Protein AF-A0A3D2U3L5-F1 (afdb_monomer_lite)

Radius of gyration: 15.62 Å; chains: 1; bounding box: 51×17×36 Å

pLDDT: mean 81.23, std 15.69, range [40.34, 94.44]

Foldseek 3Di:
DLDDDDPVLVVVLVVLVVVLVVVLVVLVVPDDPVCPVVSLVVNLVSVVVSVVVSLVSDDPVSNVSVPVVPDPVPNSDDPPPPPDD

Structure (mmCIF, N/CA/C/O backbone):
data_AF-A0A3D2U3L5-F1
#
_entry.id   AF-A0A3D2U3L5-F1
#
loop_
_atom_site.group_PDB
_atom_site.id
_atom_site.type_symbol
_atom_site.label_atom_id
_atom_site.label_alt_id
_atom_site.label_comp_id
_atom_site.label_asym_id
_atom_site.label_entity_id
_atom_site.label_seq_id
_atom_site.pdbx_PDB_ins_code
_atom_site.Cartn_x
_atom_site.Cartn_y
_atom_site.Cartn_z
_atom_site.occupancy
_atom_site.B_iso_or_equiv
_atom_site.a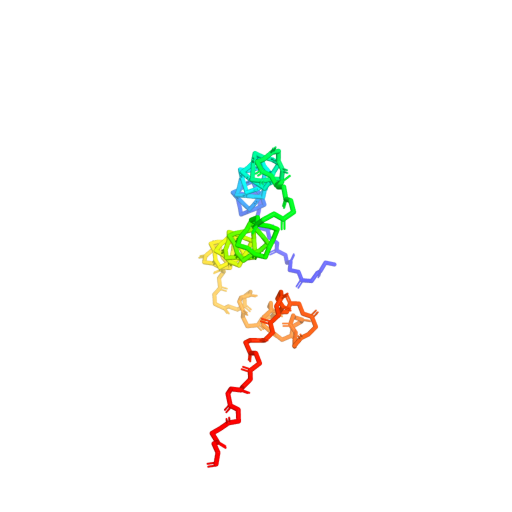uth_seq_id
_atom_site.auth_comp_id
_atom_site.auth_asym_id
_atom_site.auth_atom_id
_atom_site.pdbx_PDB_model_num
ATOM 1 N N . ASP A 1 1 ? -11.135 -12.224 12.896 1.00 52.28 1 ASP A N 1
ATOM 2 C CA . ASP A 1 1 ? -10.656 -10.893 12.476 1.00 52.28 1 ASP A CA 1
ATOM 3 C C . ASP A 1 1 ? -9.642 -10.332 13.453 1.00 52.28 1 ASP A C 1
ATOM 5 O O . ASP A 1 1 ? -9.941 -10.245 14.635 1.00 52.28 1 ASP A O 1
ATOM 9 N N . VAL A 1 2 ? -8.451 -9.967 12.968 1.00 61.28 2 VAL A N 1
ATOM 10 C CA . VAL A 1 2 ? -7.383 -9.337 13.777 1.00 61.28 2 VAL A CA 1
ATOM 11 C C . VAL A 1 2 ? -7.755 -7.899 14.178 1.00 61.28 2 VAL A C 1
ATOM 13 O O . VAL A 1 2 ? -7.294 -7.404 15.200 1.00 61.28 2 VAL A O 1
ATOM 16 N N . LEU A 1 3 ? -8.632 -7.236 13.411 1.00 73.06 3 LEU A N 1
ATOM 17 C CA . LEU A 1 3 ? -9.168 -5.906 13.704 1.00 73.06 3 LEU A CA 1
ATOM 18 C C . LEU A 1 3 ? -10.633 -5.807 13.268 1.00 73.06 3 LEU A C 1
ATOM 20 O O . LEU A 1 3 ? -10.970 -6.153 12.137 1.00 73.06 3 LEU A O 1
ATOM 24 N N . LYS A 1 4 ? -11.495 -5.260 14.132 1.00 83.06 4 LYS A N 1
ATOM 25 C CA . LYS A 1 4 ? -12.845 -4.833 13.740 1.00 83.06 4 LYS A CA 1
ATOM 26 C C . LYS A 1 4 ? -12.756 -3.449 13.100 1.00 83.06 4 LYS A C 1
ATOM 28 O O . LYS A 1 4 ? -12.649 -2.456 13.811 1.00 83.06 4 LYS A O 1
ATOM 33 N N . LEU A 1 5 ? -12.755 -3.401 11.771 1.00 85.38 5 LEU A N 1
ATOM 34 C CA . LEU A 1 5 ? -12.706 -2.163 10.988 1.00 85.38 5 LEU A CA 1
ATOM 35 C C . LEU A 1 5 ? -14.116 -1.679 10.638 1.00 85.38 5 LEU A C 1
ATOM 37 O O . LEU A 1 5 ? -14.990 -2.489 10.328 1.00 85.38 5 LEU A O 1
ATOM 41 N N . THR A 1 6 ? -14.328 -0.363 10.612 1.00 89.19 6 THR A N 1
ATOM 42 C CA . THR A 1 6 ? -15.564 0.207 10.056 1.00 89.19 6 THR A CA 1
ATOM 43 C C . THR A 1 6 ? -15.603 0.025 8.535 1.00 89.19 6 THR A C 1
ATOM 45 O O . THR A 1 6 ? -14.563 -0.102 7.882 1.00 89.19 6 THR A O 1
ATOM 48 N N . LYS A 1 7 ? -16.801 0.058 7.932 1.00 90.00 7 LYS A N 1
ATOM 49 C CA . LYS A 1 7 ? -16.954 -0.027 6.464 1.00 90.00 7 LYS A CA 1
ATOM 50 C C . LYS A 1 7 ? -16.156 1.059 5.732 1.00 90.00 7 LYS A C 1
ATOM 52 O O . LYS A 1 7 ? -15.609 0.813 4.659 1.00 90.00 7 LYS A O 1
ATOM 57 N N . GLU A 1 8 ? -16.062 2.248 6.320 1.00 90.31 8 GLU A N 1
ATOM 58 C CA . GLU A 1 8 ? -15.295 3.358 5.759 1.00 90.31 8 GLU A CA 1
ATOM 59 C C . GLU A 1 8 ? -13.781 3.107 5.831 1.00 90.31 8 GLU A C 1
ATOM 61 O O . GLU A 1 8 ? -13.086 3.276 4.828 1.00 90.31 8 GLU A O 1
ATOM 66 N N . GLN A 1 9 ? -13.274 2.635 6.978 1.00 88.69 9 GLN A N 1
ATOM 67 C CA . GLN A 1 9 ? -11.866 2.248 7.130 1.00 88.69 9 GLN A CA 1
ATOM 68 C C . GLN A 1 9 ? -11.493 1.141 6.138 1.00 88.69 9 GLN A C 1
ATOM 70 O O . GLN A 1 9 ? -10.474 1.241 5.456 1.00 88.69 9 GLN A O 1
ATOM 75 N N . GLN A 1 10 ? -12.345 0.121 5.995 1.00 89.25 10 GLN A N 1
ATOM 76 C CA . GLN A 1 10 ? -12.149 -0.959 5.024 1.00 89.25 10 GLN A CA 1
ATOM 77 C C . GLN A 1 10 ? -12.066 -0.429 3.591 1.00 89.25 10 GLN A C 1
ATOM 79 O O . GLN A 1 10 ? -11.178 -0.835 2.841 1.00 89.25 10 GLN A O 1
ATOM 84 N N . ARG A 1 11 ? -12.960 0.493 3.210 1.00 93.50 11 ARG A N 1
ATOM 85 C CA . ARG A 1 11 ? -12.952 1.108 1.878 1.00 93.50 11 ARG A CA 1
ATOM 86 C C . ARG A 1 11 ? -11.653 1.874 1.629 1.00 93.50 11 ARG A C 1
ATOM 88 O O . ARG A 1 11 ? -10.969 1.586 0.654 1.00 93.50 11 ARG A O 1
ATOM 95 N N . LYS A 1 12 ? -11.266 2.765 2.546 1.00 91.56 12 LYS A N 1
ATOM 96 C CA . LYS A 1 12 ? -10.039 3.570 2.426 1.00 91.56 12 LYS A CA 1
ATOM 97 C C . LYS A 1 12 ? -8.776 2.700 2.367 1.00 91.56 12 LYS A C 1
ATOM 99 O O . LYS A 1 12 ? -7.925 2.914 1.508 1.00 91.56 12 LYS A O 1
ATOM 104 N N . ILE A 1 13 ? -8.674 1.672 3.215 1.00 89.94 13 ILE A N 1
ATOM 105 C CA . ILE A 1 13 ? -7.550 0.719 3.195 1.00 89.94 13 ILE A CA 1
ATOM 106 C C . ILE A 1 13 ? -7.511 -0.056 1.870 1.00 89.94 13 ILE A C 1
ATOM 108 O O . ILE A 1 13 ? -6.438 -0.246 1.292 1.00 89.94 13 ILE A O 1
ATOM 112 N N . ARG A 1 14 ? -8.671 -0.475 1.348 1.00 90.81 14 ARG A N 1
ATOM 113 C CA . ARG A 1 14 ? -8.766 -1.160 0.052 1.00 90.81 14 ARG A CA 1
ATOM 114 C C . ARG A 1 14 ? -8.327 -0.259 -1.102 1.00 90.81 14 ARG A C 1
ATOM 116 O O . ARG A 1 14 ? -7.632 -0.738 -1.995 1.00 90.81 14 ARG A O 1
ATOM 123 N N . ASP A 1 15 ? -8.673 1.022 -1.070 1.00 93.44 15 ASP A N 1
ATOM 124 C CA . ASP A 1 15 ? -8.282 1.987 -2.103 1.00 93.44 15 ASP A CA 1
ATOM 125 C C . ASP A 1 15 ? -6.767 2.263 -2.079 1.00 93.44 15 ASP A C 1
ATOM 127 O O . ASP A 1 15 ? -6.116 2.253 -3.131 1.00 93.44 15 ASP A O 1
ATOM 131 N N . ILE A 1 16 ? -6.167 2.388 -0.887 1.00 91.19 16 ILE A N 1
ATOM 132 C CA . ILE A 1 16 ? -4.704 2.457 -0.710 1.00 91.19 16 ILE A CA 1
ATOM 133 C C . ILE A 1 16 ? -4.034 1.188 -1.259 1.00 91.19 16 ILE A C 1
ATOM 135 O O . ILE A 1 16 ? -3.038 1.261 -1.989 1.00 91.19 16 ILE A O 1
ATOM 139 N N . SER A 1 17 ? -4.591 0.012 -0.958 1.00 89.62 17 SER A N 1
ATOM 140 C CA . SER A 1 17 ? -4.066 -1.269 -1.439 1.00 89.62 17 SER A CA 1
ATOM 141 C C . SER A 1 17 ? -4.124 -1.385 -2.965 1.00 89.62 17 SER A C 1
ATOM 143 O O . SER A 1 17 ? -3.121 -1.744 -3.577 1.00 89.62 17 SER A O 1
ATOM 145 N N . LYS A 1 18 ? -5.242 -1.019 -3.599 1.00 92.88 18 LYS A N 1
ATOM 146 C CA . LYS A 1 18 ? -5.360 -1.022 -5.066 1.00 92.88 18 LYS A CA 1
ATOM 147 C C . LYS A 1 18 ? -4.370 -0.062 -5.721 1.00 92.88 18 LYS A C 1
ATOM 149 O O . LYS A 1 18 ? -3.682 -0.429 -6.670 1.00 92.88 18 LYS A O 1
ATOM 154 N N . THR A 1 19 ? -4.262 1.153 -5.186 1.00 93.25 19 THR A N 1
ATOM 155 C CA . THR A 1 19 ? -3.366 2.187 -5.724 1.00 93.25 19 THR A CA 1
ATOM 156 C C . THR A 1 19 ? -1.904 1.761 -5.628 1.00 93.25 19 THR A C 1
ATOM 158 O O . THR A 1 19 ? -1.134 1.920 -6.574 1.00 93.25 19 THR A O 1
ATOM 161 N N . SER A 1 20 ? -1.507 1.201 -4.485 1.00 90.38 20 SER A N 1
ATOM 162 C CA . SER A 1 20 ? -0.146 0.702 -4.289 1.00 90.38 20 SER A CA 1
ATOM 163 C C . SER A 1 20 ? 0.159 -0.496 -5.187 1.00 90.38 20 SER A C 1
ATOM 165 O O . SER A 1 20 ? 1.212 -0.514 -5.816 1.00 90.38 20 SER A O 1
ATOM 167 N N . GLN A 1 21 ? -0.770 -1.444 -5.334 1.00 91.25 21 GLN A N 1
ATOM 168 C CA . GLN A 1 21 ? -0.615 -2.572 -6.257 1.00 91.25 21 GLN A CA 1
ATOM 169 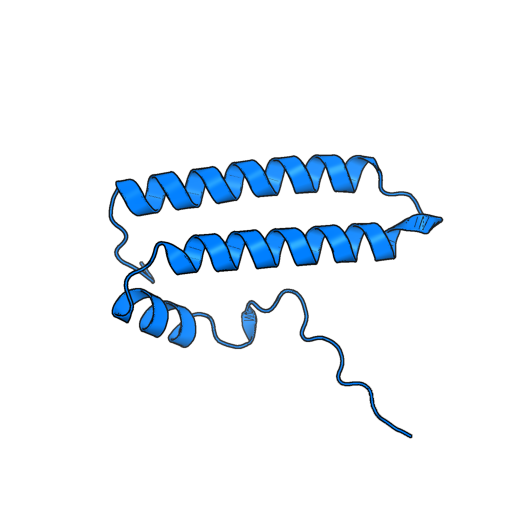C C . GLN A 1 21 ? -0.401 -2.113 -7.700 1.00 91.25 21 GLN A C 1
ATOM 171 O O . GLN A 1 21 ? 0.529 -2.594 -8.344 1.00 91.25 21 GLN A O 1
ATOM 176 N N . LEU A 1 22 ? -1.190 -1.149 -8.182 1.00 94.25 22 LEU A N 1
ATOM 177 C CA . LEU A 1 22 ? -1.031 -0.608 -9.533 1.00 94.25 22 LEU A CA 1
ATOM 178 C C . LEU A 1 22 ? 0.372 -0.021 -9.738 1.00 94.25 22 LEU A C 1
ATOM 180 O O . LEU A 1 22 ? 1.052 -0.358 -10.702 1.00 94.25 22 LEU A O 1
ATOM 184 N N . LYS A 1 23 ?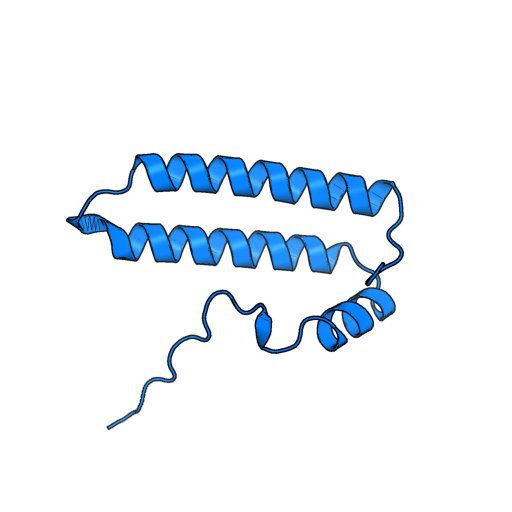 0.853 0.780 -8.780 1.00 92.88 23 LYS A N 1
ATOM 185 C CA . LYS A 1 23 ? 2.208 1.349 -8.830 1.00 92.88 23 LYS A CA 1
ATOM 186 C C . LYS A 1 23 ? 3.305 0.279 -8.762 1.00 92.88 23 LYS A C 1
ATOM 188 O O . LYS A 1 23 ? 4.348 0.444 -9.390 1.00 92.88 23 LYS A O 1
ATOM 193 N N . VAL A 1 24 ? 3.096 -0.815 -8.020 1.00 93.31 24 VAL A N 1
ATOM 194 C CA . VAL A 1 24 ? 4.030 -1.956 -8.010 1.00 93.31 24 VAL A CA 1
ATOM 195 C C . VAL A 1 24 ? 4.096 -2.620 -9.379 1.00 93.31 24 VAL A C 1
ATOM 197 O O . VAL A 1 24 ? 5.197 -2.952 -9.806 1.00 93.31 24 VAL A O 1
ATOM 200 N N . VAL A 1 25 ? 2.960 -2.817 -10.055 1.00 94.25 25 VAL A N 1
ATOM 201 C CA . VAL A 1 25 ? 2.932 -3.385 -11.413 1.00 94.25 25 VAL A CA 1
ATOM 202 C C . VAL A 1 25 ? 3.746 -2.504 -12.357 1.00 94.25 25 VAL A C 1
ATOM 204 O O . VAL A 1 25 ? 4.717 -2.988 -12.926 1.00 94.25 25 VAL A O 1
ATOM 207 N N . THR A 1 26 ? 3.490 -1.193 -12.380 1.00 93.75 26 THR A N 1
ATOM 208 C CA . THR A 1 26 ? 4.258 -0.251 -13.212 1.00 93.75 26 THR A CA 1
ATOM 209 C C . THR A 1 26 ? 5.762 -0.282 -12.916 1.00 93.75 26 THR A C 1
ATOM 211 O O . THR A 1 26 ? 6.575 -0.239 -13.831 1.00 93.75 26 THR A O 1
ATOM 214 N N . LEU A 1 27 ? 6.164 -0.382 -11.643 1.00 92.19 27 LEU A N 1
ATOM 215 C CA . LEU A 1 27 ? 7.581 -0.508 -11.279 1.00 92.19 27 LEU A CA 1
ATOM 216 C C . LEU A 1 27 ? 8.185 -1.854 -11.697 1.00 92.19 27 LEU A C 1
ATOM 218 O O . LEU A 1 27 ? 9.378 -1.926 -11.968 1.00 92.19 27 LEU A O 1
ATOM 222 N N . ARG A 1 28 ? 7.400 -2.934 -11.717 1.00 91.94 28 ARG A N 1
ATOM 223 C CA . ARG A 1 28 ? 7.873 -4.243 -12.185 1.00 91.94 28 ARG A CA 1
ATOM 224 C C . ARG A 1 28 ? 8.064 -4.263 -13.693 1.00 91.94 28 ARG A C 1
ATOM 226 O O . ARG A 1 28 ? 9.004 -4.913 -14.137 1.00 91.94 28 ARG A O 1
ATOM 233 N N . ASP A 1 29 ? 7.240 -3.533 -14.434 1.00 94.44 29 ASP A N 1
ATOM 234 C CA . ASP A 1 29 ? 7.345 -3.435 -15.892 1.00 94.44 29 ASP A CA 1
ATOM 235 C C . ASP A 1 29 ? 8.629 -2.715 -16.328 1.00 94.44 29 ASP A C 1
ATOM 237 O O . ASP A 1 29 ? 9.182 -3.011 -17.381 1.00 94.44 29 ASP A O 1
ATOM 241 N N . THR A 1 30 ? 9.168 -1.820 -15.491 1.00 91.44 30 THR A N 1
ATOM 242 C CA . THR A 1 30 ? 10.457 -1.155 -15.749 1.00 91.44 30 THR A CA 1
ATOM 243 C C . THR A 1 30 ? 11.670 -1.962 -15.278 1.00 91.44 30 THR A C 1
ATOM 245 O O . THR A 1 30 ? 12.804 -1.497 -15.416 1.00 91.44 30 THR A O 1
ATOM 248 N N . ARG A 1 31 ? 11.468 -3.158 -14.704 1.00 91.69 31 ARG A N 1
ATOM 249 C CA . ARG A 1 31 ? 12.544 -3.981 -14.143 1.00 91.69 31 ARG A CA 1
ATOM 250 C C . ARG A 1 31 ? 13.362 -4.651 -15.244 1.00 91.69 31 ARG A C 1
ATOM 252 O O . ARG A 1 31 ? 12.858 -5.510 -15.958 1.00 91.69 31 ARG A O 1
ATOM 259 N N . ASN A 1 32 ? 14.654 -4.366 -15.265 1.00 93.19 32 ASN A N 1
ATOM 260 C CA . ASN A 1 32 ? 15.667 -5.097 -16.017 1.00 93.19 32 ASN A CA 1
ATOM 261 C C . ASN A 1 32 ? 16.772 -5.591 -15.066 1.00 93.19 32 ASN A C 1
ATOM 263 O O . ASN A 1 32 ? 16.668 -5.427 -13.845 1.00 93.19 32 ASN A O 1
ATOM 267 N N . ASP A 1 33 ? 17.800 -6.247 -15.599 1.00 92.56 33 ASP A N 1
ATOM 268 C CA . ASP A 1 33 ? 18.872 -6.808 -14.773 1.00 92.56 33 ASP A CA 1
ATOM 269 C C . ASP A 1 33 ? 19.727 -5.724 -14.099 1.00 92.56 33 ASP A C 1
ATOM 271 O O . ASP A 1 33 ? 20.086 -5.878 -12.928 1.00 92.56 33 ASP A O 1
ATOM 275 N N . ASP A 1 34 ? 19.933 -4.586 -14.769 1.00 93.31 34 ASP A N 1
ATOM 276 C CA . ASP A 1 34 ? 20.736 -3.463 -14.268 1.00 93.31 34 ASP A CA 1
ATOM 277 C C . ASP A 1 34 ? 20.069 -2.743 -13.087 1.00 93.31 34 ASP A C 1
ATOM 279 O O . ASP A 1 34 ? 20.723 -2.352 -12.118 1.00 93.31 34 ASP A O 1
ATOM 283 N N . ASN A 1 35 ? 18.742 -2.590 -13.125 1.00 92.69 35 ASN A N 1
ATOM 284 C CA . ASN A 1 35 ? 17.986 -1.819 -12.137 1.00 92.69 35 ASN A CA 1
ATOM 285 C C . ASN A 1 35 ? 17.210 -2.686 -11.131 1.00 92.69 35 ASN A C 1
ATOM 287 O O . ASN A 1 35 ? 16.518 -2.155 -10.254 1.00 92.69 35 ASN A O 1
ATOM 291 N N . ARG A 1 36 ? 17.334 -4.020 -11.201 1.00 91.88 36 ARG A N 1
ATOM 292 C CA . ARG A 1 36 ? 16.547 -4.975 -10.400 1.00 91.88 36 ARG A CA 1
ATOM 293 C C . ARG A 1 36 ? 16.530 -4.647 -8.908 1.00 91.88 36 ARG A C 1
ATOM 295 O O . ARG A 1 36 ? 15.480 -4.717 -8.264 1.00 91.88 36 ARG A O 1
ATOM 302 N N . GLN A 1 37 ? 17.689 -4.312 -8.336 1.00 91.31 37 GLN A N 1
ATOM 303 C CA . GLN A 1 37 ? 17.789 -3.981 -6.911 1.00 91.31 37 GLN A CA 1
ATOM 304 C C . GLN A 1 37 ? 17.110 -2.652 -6.573 1.00 91.31 37 GLN A C 1
ATOM 306 O O . GLN A 1 37 ? 16.476 -2.541 -5.523 1.00 91.31 37 GLN A O 1
ATOM 311 N N . GLU A 1 38 ? 17.244 -1.651 -7.438 1.00 92.19 38 GLU A N 1
ATOM 312 C CA . GLU A 1 38 ? 16.650 -0.332 -7.245 1.00 92.19 38 GLU A CA 1
ATOM 313 C C . GLU A 1 38 ? 15.124 -0.405 -7.332 1.00 92.19 38 GLU A C 1
ATOM 315 O O . GLU A 1 38 ? 14.429 0.063 -6.428 1.00 92.19 38 GLU A O 1
ATOM 320 N N . VAL A 1 39 ? 14.604 -1.080 -8.359 1.00 91.62 39 VAL A N 1
ATOM 321 C CA . VAL A 1 39 ? 13.171 -1.344 -8.524 1.00 91.62 39 VAL A CA 1
ATOM 322 C C . VAL A 1 39 ? 12.616 -2.074 -7.303 1.00 91.62 39 VAL A C 1
ATOM 324 O O . VAL A 1 39 ? 11.593 -1.670 -6.752 1.00 91.62 39 VAL A O 1
ATOM 327 N N . GLN A 1 40 ? 13.319 -3.094 -6.799 1.00 90.69 40 GLN A N 1
ATOM 328 C CA . GLN A 1 40 ? 12.884 -3.801 -5.594 1.00 90.69 40 GLN A CA 1
ATOM 329 C C . GLN A 1 40 ? 12.868 -2.894 -4.351 1.00 90.69 40 GLN A C 1
ATOM 331 O O . GLN A 1 40 ? 11.957 -3.006 -3.530 1.00 90.69 40 GLN A O 1
ATOM 336 N N . ARG A 1 41 ? 13.838 -1.980 -4.195 1.00 91.56 41 ARG A N 1
ATOM 337 C CA . ARG A 1 41 ? 13.839 -0.996 -3.095 1.00 91.56 41 ARG A CA 1
ATOM 338 C C . ARG A 1 41 ? 12.659 -0.032 -3.208 1.00 91.56 41 ARG A C 1
ATOM 340 O O . ARG A 1 41 ? 11.994 0.204 -2.203 1.00 91.56 41 ARG A O 1
ATOM 347 N N . LYS A 1 42 ? 12.370 0.471 -4.412 1.00 91.19 42 LYS A N 1
ATOM 348 C CA . LYS A 1 42 ? 11.220 1.350 -4.684 1.00 91.19 42 LYS A CA 1
ATOM 349 C C . LYS A 1 42 ? 9.893 0.655 -4.374 1.00 91.19 42 LYS A C 1
ATOM 351 O O . LYS A 1 42 ? 9.051 1.235 -3.695 1.00 91.19 42 LYS A O 1
ATOM 356 N N . ILE A 1 43 ? 9.738 -0.607 -4.784 1.00 90.81 43 ILE A N 1
ATOM 357 C CA . ILE A 1 43 ? 8.565 -1.431 -4.453 1.00 90.81 43 ILE A CA 1
ATOM 358 C C . ILE A 1 43 ? 8.421 -1.586 -2.937 1.00 90.81 43 ILE A C 1
ATOM 360 O O . ILE A 1 43 ? 7.333 -1.380 -2.406 1.00 90.81 43 ILE A O 1
ATOM 364 N N . ASN A 1 44 ? 9.504 -1.911 -2.228 1.00 89.69 44 ASN A N 1
ATOM 365 C CA . ASN A 1 44 ? 9.457 -2.081 -0.776 1.00 89.69 44 ASN A CA 1
ATOM 366 C C . ASN A 1 44 ? 9.060 -0.782 -0.064 1.00 89.69 44 ASN A C 1
ATOM 368 O O . ASN A 1 44 ? 8.166 -0.809 0.775 1.00 89.69 44 ASN A O 1
ATOM 372 N N . ALA A 1 45 ? 9.667 0.349 -0.440 1.00 89.56 45 ALA A N 1
ATOM 373 C CA . ALA A 1 45 ? 9.337 1.656 0.123 1.00 89.56 45 ALA A CA 1
ATOM 374 C C . ALA A 1 45 ? 7.863 2.021 -0.112 1.00 89.56 45 ALA A C 1
ATOM 376 O O . ALA A 1 45 ? 7.185 2.510 0.788 1.00 89.56 45 ALA A O 1
ATOM 377 N N . LEU A 1 46 ? 7.346 1.725 -1.305 1.00 91.94 46 LEU A N 1
ATOM 378 C CA . LEU A 1 46 ? 5.956 1.978 -1.657 1.00 91.94 46 LEU A CA 1
ATOM 379 C C . LEU A 1 46 ? 4.976 1.116 -0.849 1.00 91.94 46 LEU A C 1
ATOM 381 O O . LEU A 1 46 ? 3.948 1.617 -0.393 1.00 91.94 46 LEU A O 1
ATOM 385 N N . LEU A 1 47 ? 5.289 -0.167 -0.655 1.00 89.62 47 LEU A N 1
ATOM 386 C CA . LEU A 1 47 ? 4.473 -1.069 0.159 1.00 89.62 47 LEU A CA 1
ATOM 387 C C . LEU A 1 47 ? 4.520 -0.699 1.647 1.00 89.62 47 LEU A C 1
ATOM 389 O O 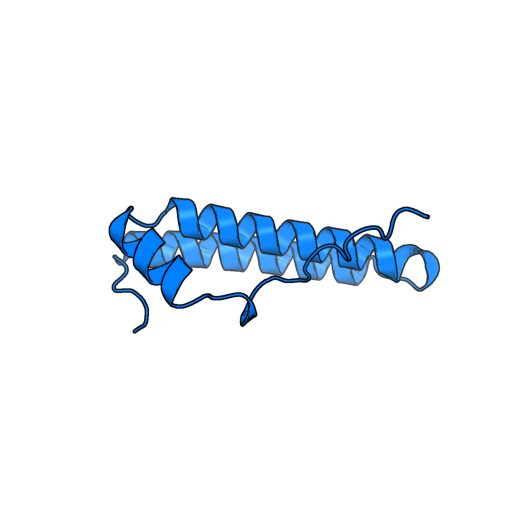. LEU A 1 47 ? 3.490 -0.758 2.321 1.00 89.62 47 LEU A O 1
ATOM 393 N N . ASP A 1 48 ? 5.682 -0.281 2.154 1.00 88.81 48 ASP A N 1
ATOM 394 C CA . ASP A 1 48 ? 5.818 0.206 3.528 1.00 88.81 48 ASP A CA 1
ATOM 395 C C . ASP A 1 48 ? 5.026 1.503 3.740 1.00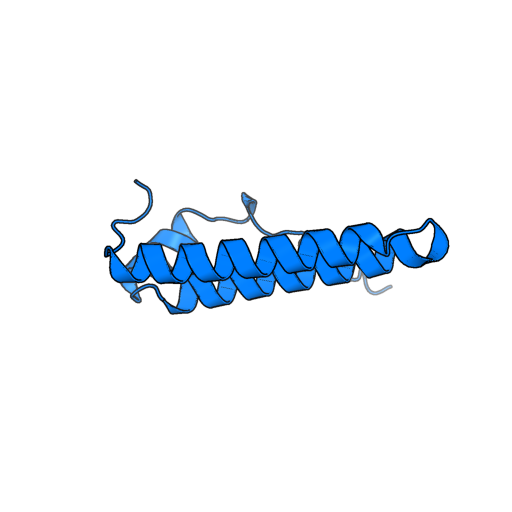 88.81 48 ASP A C 1
ATOM 397 O O . ASP A 1 48 ? 4.305 1.613 4.734 1.00 88.81 48 ASP A O 1
ATOM 401 N N . GLN A 1 49 ? 5.067 2.439 2.786 1.00 88.50 49 GLN A N 1
ATOM 402 C CA . GLN A 1 49 ? 4.262 3.662 2.835 1.00 88.50 49 GLN A CA 1
ATOM 403 C C . GLN A 1 49 ? 2.761 3.345 2.849 1.00 88.50 49 GLN A C 1
ATOM 405 O O . GLN A 1 49 ? 2.038 3.811 3.727 1.00 88.50 49 GLN A O 1
ATOM 410 N N . ALA A 1 50 ? 2.298 2.482 1.939 1.00 89.06 50 ALA A N 1
ATOM 411 C CA . ALA A 1 50 ? 0.896 2.073 1.872 1.00 89.06 50 ALA A CA 1
ATOM 412 C C . ALA A 1 50 ? 0.418 1.420 3.180 1.00 89.06 50 ALA A C 1
ATOM 414 O O . ALA A 1 50 ? -0.703 1.656 3.634 1.00 89.06 50 ALA A O 1
ATOM 415 N N . ARG A 1 51 ? 1.283 0.630 3.827 1.00 86.56 51 ARG A N 1
ATOM 416 C CA . ARG A 1 51 ? 0.996 0.057 5.143 1.00 86.56 51 ARG A CA 1
ATOM 417 C C . ARG A 1 51 ? 0.892 1.135 6.218 1.00 86.56 51 ARG A C 1
ATOM 419 O O . ARG A 1 51 ? -0.047 1.090 7.007 1.00 86.56 51 ARG A O 1
ATOM 426 N N . GLN A 1 52 ? 1.829 2.081 6.270 1.00 87.75 52 GLN A N 1
ATOM 427 C CA . GLN A 1 52 ? 1.780 3.179 7.239 1.00 87.75 52 GLN A CA 1
ATOM 428 C C . GLN A 1 52 ? 0.512 4.019 7.071 1.00 87.75 52 GLN A C 1
ATOM 430 O O . GLN A 1 52 ? -0.134 4.346 8.063 1.00 87.75 52 GLN A O 1
ATOM 435 N N . ASP A 1 53 ? 0.116 4.306 5.833 1.00 89.06 53 ASP A N 1
ATOM 436 C CA . ASP A 1 53 ? -1.104 5.060 5.551 1.00 89.06 53 ASP A CA 1
ATOM 437 C C . ASP A 1 53 ? -2.361 4.275 5.945 1.00 89.06 53 ASP A C 1
ATOM 439 O O . ASP A 1 53 ? -3.281 4.849 6.522 1.00 89.06 53 ASP A O 1
ATOM 443 N N . GLY A 1 54 ? -2.370 2.950 5.759 1.00 87.75 54 GLY A N 1
ATOM 444 C CA . GLY A 1 54 ? -3.422 2.083 6.297 1.00 87.75 54 GLY A CA 1
ATOM 445 C C . GLY A 1 54 ? -3.499 2.105 7.829 1.00 87.75 54 GLY A C 1
ATOM 446 O O . GLY A 1 54 ? -4.592 2.159 8.385 1.00 87.75 54 GLY A O 1
ATOM 447 N N . VAL A 1 55 ? -2.355 2.121 8.522 1.00 86.81 55 VAL A N 1
ATOM 448 C CA . VAL A 1 55 ? -2.293 2.182 9.995 1.00 86.81 55 VAL A CA 1
ATOM 449 C C . VAL A 1 55 ? -2.770 3.535 10.532 1.00 86.81 55 VAL A C 1
ATOM 451 O O . VAL A 1 55 ? -3.436 3.561 11.563 1.00 86.81 55 VAL A O 1
ATOM 454 N N . LYS A 1 56 ? -2.505 4.648 9.834 1.00 88.12 56 LYS A N 1
ATOM 455 C CA . LYS A 1 56 ? -3.007 5.987 10.213 1.00 88.12 56 LYS A CA 1
ATOM 456 C C . LYS A 1 56 ? -4.536 6.083 10.213 1.00 88.12 56 LYS A C 1
ATOM 458 O O . LYS A 1 56 ? -5.083 6.945 10.887 1.00 88.12 56 LYS A O 1
ATOM 463 N N . LEU A 1 57 ? -5.221 5.216 9.466 1.00 87.56 57 LEU A N 1
ATOM 464 C CA . LEU A 1 57 ? -6.686 5.155 9.435 1.00 87.56 57 LEU A CA 1
ATOM 465 C C . LEU A 1 57 ? -7.284 4.401 10.631 1.00 87.56 57 LEU A C 1
ATOM 467 O O . LEU A 1 57 ? -8.502 4.414 10.811 1.00 87.56 57 LEU A O 1
ATOM 471 N N . LEU A 1 58 ? -6.452 3.718 11.419 1.00 87.88 58 LEU A N 1
ATOM 472 C CA . LEU A 1 58 ? -6.859 2.964 12.599 1.00 87.88 58 LEU A CA 1
ATOM 473 C C . LEU A 1 58 ? -6.882 3.863 13.840 1.00 87.88 58 LEU A C 1
ATOM 475 O O . LEU A 1 58 ? -6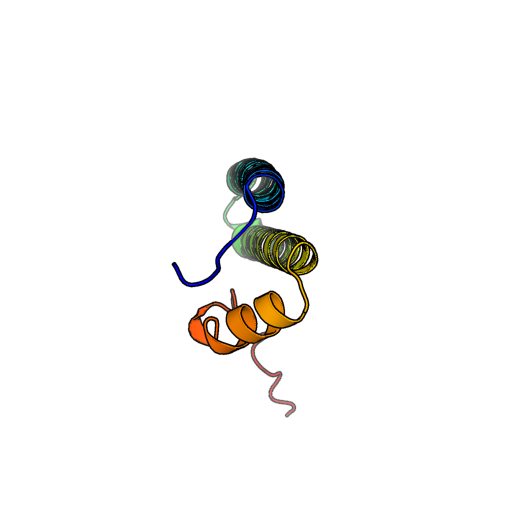.048 4.760 13.977 1.00 87.88 58 LEU A O 1
ATOM 479 N N . THR A 1 59 ? -7.783 3.569 14.777 1.00 87.44 59 THR A N 1
ATOM 480 C CA . THR A 1 59 ? -7.787 4.193 16.110 1.00 87.44 59 THR A CA 1
ATOM 481 C C . THR A 1 59 ? -6.566 3.758 16.920 1.00 87.44 59 THR A C 1
ATOM 483 O O . THR A 1 59 ? -5.949 2.737 16.621 1.00 87.44 59 THR A O 1
ATOM 486 N N . GLU A 1 60 ? -6.207 4.484 17.979 1.00 85.81 60 GLU A N 1
ATOM 487 C CA . GLU A 1 60 ? -5.030 4.146 18.795 1.00 85.81 60 GLU A CA 1
ATOM 488 C C . GLU A 1 60 ? -5.080 2.725 19.379 1.00 85.81 60 GLU A C 1
ATOM 490 O O . GLU A 1 60 ? -4.067 2.023 19.401 1.00 85.81 60 GLU A O 1
ATOM 495 N N . GLU A 1 61 ? -6.259 2.264 19.799 1.00 84.75 61 GLU A N 1
ATOM 496 C CA . GLU A 1 61 ? -6.460 0.895 20.283 1.00 84.75 61 GLU A CA 1
ATOM 497 C C . GLU A 1 61 ? -6.250 -0.132 19.168 1.00 84.75 61 GLU A C 1
ATOM 499 O O . GLU A 1 61 ? -5.500 -1.093 19.337 1.00 84.75 61 GLU A O 1
ATOM 504 N N . GLN A 1 62 ? -6.822 0.116 17.987 1.00 84.81 62 GLN A N 1
ATOM 505 C CA . GLN A 1 62 ? -6.619 -0.726 16.809 1.00 84.81 62 GLN A CA 1
ATOM 506 C C . GLN A 1 62 ? -5.151 -0.727 16.364 1.00 84.81 62 GLN A C 1
ATOM 508 O O . GLN A 1 62 ? -4.644 -1.762 15.947 1.00 84.81 62 GLN A O 1
ATOM 513 N N . GLN A 1 63 ? -4.433 0.392 16.479 1.00 84.56 63 GLN A N 1
ATOM 514 C CA . GLN A 1 63 ? -3.002 0.458 16.182 1.00 84.56 63 GLN A CA 1
ATOM 515 C C . GLN A 1 63 ? -2.176 -0.352 17.183 1.00 84.56 63 GLN A C 1
ATOM 517 O O . GLN A 1 63 ? -1.215 -1.008 16.778 1.00 84.56 63 GLN A O 1
ATOM 522 N N . LYS A 1 64 ? -2.529 -0.333 18.475 1.00 83.38 64 LYS A N 1
ATOM 523 C CA . LYS A 1 64 ? -1.890 -1.176 19.498 1.00 83.38 64 LYS A CA 1
ATOM 524 C C . LYS A 1 64 ? -2.132 -2.656 19.202 1.00 83.38 64 LYS A C 1
ATOM 526 O O . LYS A 1 64 ? -1.166 -3.413 19.151 1.00 83.38 64 LYS A O 1
ATOM 531 N N . SER A 1 65 ? -3.373 -3.048 18.908 1.00 81.75 65 SER A N 1
ATOM 532 C CA . SER A 1 65 ? -3.714 -4.418 18.497 1.00 81.75 65 SER A CA 1
ATOM 533 C C . SER A 1 65 ? -3.020 -4.822 17.196 1.00 81.75 65 SER A C 1
ATOM 535 O O . SER A 1 65 ? -2.484 -5.922 17.104 1.00 81.75 65 SER A O 1
ATOM 537 N N . TRP A 1 66 ? -2.947 -3.919 16.214 1.00 79.88 66 TRP A N 1
ATOM 538 C CA . TRP A 1 66 ? -2.222 -4.133 14.965 1.00 79.88 66 TRP A CA 1
ATOM 539 C C . TRP A 1 66 ? -0.736 -4.355 15.217 1.00 79.88 66 TRP A C 1
ATOM 541 O O . TRP A 1 66 ? -0.190 -5.331 14.727 1.00 79.88 66 TRP A O 1
ATOM 551 N N . LYS A 1 67 ? -0.075 -3.502 16.008 1.00 77.69 67 LYS A N 1
ATOM 552 C CA . LYS A 1 67 ? 1.352 -3.643 16.351 1.00 77.69 67 LYS A CA 1
ATOM 553 C C . LYS A 1 67 ? 1.632 -4.912 17.161 1.00 77.69 67 LYS A C 1
ATOM 555 O O . LYS A 1 67 ? 2.670 -5.532 16.954 1.00 77.69 67 LYS A O 1
ATOM 560 N N . ALA A 1 68 ? 0.720 -5.296 18.053 1.00 77.44 68 ALA A N 1
ATOM 561 C CA . ALA A 1 68 ? 0.827 -6.520 18.842 1.00 77.44 68 ALA A CA 1
ATOM 562 C C . ALA A 1 68 ? 0.659 -7.782 17.976 1.00 77.44 68 ALA A C 1
ATOM 564 O O . ALA A 1 68 ? 1.405 -8.742 18.146 1.00 77.44 68 ALA A O 1
ATOM 565 N N . ALA A 1 69 ? -0.274 -7.766 17.018 1.00 73.62 69 ALA A N 1
ATOM 566 C CA . ALA A 1 69 ? -0.514 -8.879 16.098 1.00 73.62 69 ALA A CA 1
ATOM 567 C C . ALA A 1 69 ? 0.539 -8.965 14.974 1.00 73.62 69 ALA A C 1
ATOM 569 O O . ALA A 1 69 ? 1.000 -10.049 14.623 1.00 73.62 69 ALA A O 1
ATOM 570 N N . HIS A 1 70 ? 0.960 -7.824 14.424 1.00 64.94 70 HIS A N 1
ATOM 571 C CA . HIS A 1 70 ? 1.985 -7.702 13.386 1.00 64.94 70 HIS A CA 1
ATOM 572 C C . HIS A 1 70 ? 3.382 -7.503 13.987 1.00 64.94 70 HIS A C 1
ATOM 574 O O . HIS A 1 70 ? 4.086 -6.559 13.628 1.00 64.94 70 HIS A O 1
ATOM 580 N N . GLY A 1 71 ? 3.828 -8.414 14.861 1.00 56.75 71 GLY A N 1
ATOM 581 C CA . GLY A 1 71 ? 5.235 -8.476 15.282 1.00 56.75 71 GLY A CA 1
ATOM 582 C C . GLY A 1 71 ? 6.227 -8.494 14.094 1.00 56.75 71 GLY A C 1
ATOM 583 O O . GLY A 1 71 ? 5.838 -8.437 12.927 1.00 56.75 71 GLY A O 1
ATOM 584 N N . LYS A 1 72 ? 7.538 -8.633 14.365 1.00 51.91 72 LYS A N 1
ATOM 585 C CA . LYS A 1 72 ? 8.658 -8.636 13.378 1.00 51.91 72 LYS A CA 1
ATOM 586 C C . LYS A 1 72 ? 8.421 -9.396 12.046 1.00 51.91 72 LYS A C 1
ATOM 588 O O . LYS A 1 72 ? 9.135 -9.132 11.084 1.00 51.91 72 LYS A O 1
ATOM 593 N N . ALA A 1 73 ? 7.444 -10.302 11.980 1.00 53.75 73 ALA A N 1
ATOM 594 C CA . ALA A 1 73 ? 7.047 -11.131 10.844 1.00 53.75 73 ALA A CA 1
ATOM 595 C C . ALA A 1 73 ? 6.621 -10.389 9.557 1.00 53.75 73 ALA A C 1
ATOM 597 O O . ALA A 1 73 ? 6.715 -10.976 8.485 1.00 53.75 73 ALA A O 1
ATOM 598 N N . PHE A 1 74 ? 6.178 -9.125 9.615 1.00 54.06 74 PHE A N 1
ATOM 599 C CA . PHE A 1 74 ? 5.696 -8.409 8.415 1.00 54.06 74 PHE A CA 1
ATOM 600 C C . PHE A 1 74 ? 6.601 -7.272 7.920 1.00 54.06 74 PHE A C 1
ATOM 602 O O . PHE A 1 74 ? 6.272 -6.634 6.916 1.00 54.06 74 PHE A O 1
ATOM 609 N N . ALA A 1 75 ? 7.740 -7.002 8.565 1.00 57.94 75 ALA A N 1
ATOM 610 C CA . ALA A 1 75 ? 8.705 -6.021 8.064 1.00 57.94 75 ALA A CA 1
ATOM 611 C C . ALA A 1 75 ? 9.226 -6.453 6.678 1.00 57.94 75 ALA A C 1
ATOM 613 O O . ALA A 1 75 ? 9.788 -7.537 6.544 1.00 57.94 75 ALA A O 1
ATOM 614 N N . VAL A 1 76 ? 9.050 -5.616 5.644 1.00 59.16 76 VAL A N 1
ATOM 615 C CA . VAL A 1 76 ? 9.353 -5.979 4.237 1.00 59.16 76 VAL A CA 1
ATOM 616 C C . VAL A 1 76 ? 10.856 -6.228 4.009 1.00 59.16 76 VAL A C 1
ATOM 618 O O . VAL A 1 76 ? 11.263 -6.927 3.086 1.00 59.16 76 VAL A O 1
ATOM 621 N N . ARG A 1 77 ? 11.696 -5.730 4.911 1.00 52.00 77 ARG A N 1
ATOM 622 C CA . ARG A 1 77 ? 13.019 -6.239 5.293 1.00 52.00 77 ARG A CA 1
ATOM 623 C C . ARG A 1 77 ? 13.484 -5.294 6.386 1.00 52.00 77 ARG A C 1
ATOM 625 O O . ARG A 1 77 ? 13.432 -4.084 6.190 1.00 52.00 77 ARG A O 1
ATOM 632 N N . SER A 1 78 ? 13.970 -5.796 7.516 1.00 49.59 78 SER A N 1
ATOM 633 C CA . SER A 1 78 ? 14.755 -4.918 8.387 1.00 49.59 78 SER A CA 1
ATOM 634 C C . SER A 1 78 ? 15.959 -4.423 7.574 1.00 49.59 78 SER A C 1
ATOM 636 O O . SER A 1 78 ? 16.603 -5.255 6.921 1.00 49.59 78 SER A O 1
ATOM 638 N N . PRO A 1 79 ? 16.281 -3.115 7.562 1.00 46.94 79 PRO A N 1
ATOM 639 C CA . PRO A 1 79 ? 17.556 -2.677 7.015 1.00 46.94 79 PRO A CA 1
ATOM 640 C C . PRO A 1 79 ? 18.629 -3.490 7.739 1.00 46.94 79 PRO A C 1
ATOM 642 O O . PRO A 1 79 ? 18.666 -3.499 8.973 1.00 46.94 79 PRO A O 1
ATOM 645 N N . LYS A 1 80 ? 19.434 -4.262 6.994 1.00 47.38 80 LYS A N 1
ATOM 646 C CA . LYS A 1 80 ? 20.581 -4.967 7.577 1.00 47.38 80 LYS A CA 1
ATOM 647 C C . LYS A 1 80 ? 21.348 -3.916 8.376 1.00 47.38 80 LYS A C 1
ATOM 649 O O . LYS A 1 80 ? 21.798 -2.935 7.784 1.00 47.38 80 LYS A O 1
ATOM 654 N N . LYS A 1 81 ? 21.434 -4.082 9.704 1.00 50.03 81 LYS A N 1
ATOM 655 C CA . LYS A 1 81 ? 22.278 -3.229 10.547 1.00 50.03 81 LYS A CA 1
ATOM 656 C C . LYS A 1 81 ? 23.645 -3.166 9.867 1.00 50.03 81 LYS A C 1
ATOM 658 O O . LYS A 1 81 ? 24.239 -4.218 9.622 1.00 50.03 81 LYS A O 1
ATOM 663 N N . LYS A 1 82 ? 24.112 -1.962 9.524 1.00 47.56 82 LYS A N 1
ATOM 664 C CA . LYS A 1 82 ? 25.518 -1.755 9.173 1.00 47.56 82 LYS A CA 1
ATOM 665 C C . LYS A 1 82 ? 26.327 -2.289 10.358 1.00 47.56 82 LYS A C 1
ATOM 667 O O . LYS A 1 82 ? 26.216 -1.754 11.457 1.00 47.56 82 LYS A O 1
ATOM 672 N N . LYS A 1 83 ? 27.071 -3.378 10.153 1.00 40.34 83 LYS A N 1
ATOM 673 C CA . LYS A 1 83 ? 28.242 -3.665 10.982 1.00 40.34 83 LYS A CA 1
ATOM 674 C C . LYS A 1 83 ? 29.199 -2.515 10.680 1.00 40.34 83 LYS A C 1
ATOM 676 O O . LYS A 1 83 ? 29.656 -2.417 9.543 1.00 40.34 83 LYS A O 1
ATOM 681 N N . ASN A 1 84 ? 29.391 -1.603 11.628 1.00 44.62 84 ASN A N 1
ATOM 682 C CA . ASN A 1 84 ? 30.569 -0.747 11.563 1.00 44.62 84 ASN A CA 1
ATOM 683 C C . ASN A 1 84 ? 31.810 -1.645 11.737 1.00 44.62 84 ASN A C 1
ATOM 685 O O . ASN A 1 84 ? 31.685 -2.663 12.431 1.00 44.62 84 ASN A O 1
ATOM 689 N N . PRO A 1 85 ? 32.923 -1.329 11.048 1.00 54.72 85 PRO A N 1
ATOM 690 C CA . PRO A 1 85 ? 34.191 -2.035 11.210 1.00 54.72 85 PRO A CA 1
ATOM 691 C C . PRO A 1 85 ? 34.685 -1.986 12.657 1.00 54.72 85 PRO A C 1
ATOM 693 O O . PRO A 1 85 ? 34.380 -0.986 13.350 1.00 54.72 85 PRO A O 1
#

Sequence (85 aa):
DVLKLTKEQQRKIRDISKTSQLKVVTLRDTRNDDNRQEVQRKINALLDQARQDGVKLLTEEQQKSWKAAHGKAFAVRSPKKKKNP

Secondary structure (DSSP, 8-state):
--S---HHHHHHHHHHHHHHHHHHHHHHHT--TTTHHHHHHHHHHHHHHHHHHHHHTS-HHHHHHHHHHS-GGG-S-PPPP----